Protein AF-A0A099F904-F1 (afdb_monomer)

Radius of gyration: 15.26 Å; Cα contacts (8 Å, |Δi|>4): 52; chains: 1; bounding box: 39×17×44 Å

Sequence (73 aa):
MPVAPARPAAGDSLEAAFLGEMLKLVMPVMSDGAFGGGAGESHFASFLVEGHADALARRLDLGLTQRMGVQDA

Secondary structure (DSSP, 8-state):
-PPPPPPPPHHHHHHHHHHHHHHHHHS----SSTT--HHHHHHHHHHHHHHHHHHHHTT----HHHHTT----

Solvent-accessible surface area (backbone atoms only — not comparable to full-atom values): 4513 Å² total; per-residue (Å²): 130,88,76,75,78,78,78,72,53,76,53,36,51,54,40,16,56,52,39,28,59,55,39,70,76,71,54,76,85,77,41,93,52,101,83,40,66,40,78,62,38,67,76,45,48,64,59,55,40,46,53,48,13,45,58,44,24,77,72,50,84,86,55,56,36,71,75,70,68,53,73,93,125

Foldseek 3Di:
DDDDPDDDFPQLVVQLVVQLVVCVVVPDQDADDPPHPHPVSVVCVSVVSSVVSSVCSVVDCPVVCVVVVPDRD

pLDDT: mean 81.52, std 13.1, range [43.59, 95.5]

Organism: NCBI:txid690417

Mean predicted aligned error: 7.79 Å

Structure (mmCIF, N/CA/C/O backbone):
data_AF-A0A099F904-F1
#
_entry.id   AF-A0A099F904-F1
#
loop_
_atom_site.group_PDB
_atom_site.id
_atom_site.type_symbol
_atom_site.label_atom_id
_atom_site.label_alt_id
_atom_site.label_comp_id
_atom_site.label_asym_id
_atom_site.label_entity_id
_atom_site.label_seq_id
_atom_site.pdbx_PDB_ins_code
_atom_site.Cartn_x
_atom_site.Cartn_y
_atom_site.Cartn_z
_atom_site.occupancy
_atom_site.B_iso_or_equiv
_atom_site.auth_seq_id
_atom_site.auth_comp_id
_atom_site.auth_asym_id
_atom_site.auth_atom_id
_atom_site.pdbx_PDB_model_num
ATOM 1 N N . MET A 1 1 ? -24.815 7.092 -14.139 1.00 43.59 1 MET A N 1
ATOM 2 C CA . MET A 1 1 ? -24.043 8.001 -13.262 1.00 43.59 1 MET A CA 1
ATOM 3 C C . MET A 1 1 ? -22.867 7.215 -12.710 1.00 43.59 1 MET A C 1
ATOM 5 O O . MET A 1 1 ? -23.102 6.067 -12.346 1.00 43.59 1 MET A O 1
ATOM 9 N N . PRO A 1 2 ? -21.635 7.749 -12.685 1.00 54.28 2 PRO A N 1
ATOM 10 C CA . PRO A 1 2 ? -20.549 7.070 -11.991 1.00 54.28 2 PRO A CA 1
ATOM 11 C C . PRO A 1 2 ? -20.887 7.051 -10.496 1.00 54.28 2 PRO A C 1
ATOM 13 O O . PRO A 1 2 ? -21.124 8.099 -9.899 1.00 54.28 2 PRO A O 1
ATOM 16 N N . VAL A 1 3 ? -20.989 5.857 -9.914 1.00 57.94 3 VAL A N 1
ATOM 17 C CA . VAL A 1 3 ? -21.072 5.707 -8.462 1.00 57.94 3 VAL A CA 1
ATOM 18 C C . VAL A 1 3 ? -19.693 6.060 -7.918 1.00 57.94 3 VAL A C 1
ATOM 20 O O . VAL A 1 3 ? -18.698 5.448 -8.305 1.00 57.94 3 VAL A O 1
ATOM 23 N N . ALA A 1 4 ? -19.607 7.109 -7.100 1.00 53.56 4 ALA A N 1
ATOM 24 C CA . ALA A 1 4 ? -18.370 7.397 -6.388 1.00 53.56 4 ALA A CA 1
ATOM 25 C C . ALA A 1 4 ? -18.018 6.154 -5.551 1.00 53.56 4 ALA A C 1
ATOM 27 O O . ALA A 1 4 ? -18.922 5.603 -4.913 1.00 53.56 4 ALA A O 1
ATOM 28 N N . PRO A 1 5 ? -16.763 5.672 -5.575 1.00 59.75 5 PRO A N 1
ATOM 29 C CA . PRO A 1 5 ? -16.396 4.519 -4.770 1.00 59.75 5 PRO A CA 1
ATOM 30 C C . PRO A 1 5 ? -16.705 4.821 -3.302 1.00 59.75 5 PRO A C 1
ATOM 32 O O . PRO A 1 5 ? -16.488 5.941 -2.829 1.00 59.75 5 PRO A O 1
ATOM 35 N N . ALA A 1 6 ? -17.257 3.834 -2.595 1.00 64.69 6 ALA A N 1
ATOM 36 C CA . ALA A 1 6 ? -17.458 3.946 -1.158 1.00 64.69 6 ALA A CA 1
ATOM 37 C C . ALA A 1 6 ? -16.113 4.290 -0.503 1.00 64.69 6 ALA A C 1
ATOM 39 O O . ALA A 1 6 ? -15.085 3.713 -0.862 1.00 64.69 6 ALA A O 1
ATOM 40 N N . ARG A 1 7 ? -16.115 5.259 0.421 1.00 62.09 7 ARG A N 1
ATOM 41 C CA . ARG A 1 7 ? -14.908 5.574 1.189 1.00 62.09 7 ARG A CA 1
ATOM 42 C C . ARG A 1 7 ? -14.481 4.309 1.950 1.00 62.09 7 ARG A C 1
ATOM 44 O O . ARG A 1 7 ? -15.362 3.675 2.535 1.00 62.09 7 ARG A O 1
ATOM 51 N N . PRO A 1 8 ? -13.189 3.940 1.916 1.00 67.19 8 PRO A N 1
ATOM 52 C CA . PRO A 1 8 ? -12.692 2.783 2.651 1.00 67.19 8 PRO A CA 1
ATOM 53 C C . PRO A 1 8 ? -12.998 2.940 4.141 1.00 67.19 8 PRO A C 1
ATOM 55 O O . PRO A 1 8 ? -13.055 4.067 4.650 1.00 67.19 8 PRO A O 1
ATOM 58 N N . ALA A 1 9 ? -13.212 1.823 4.837 1.00 77.00 9 ALA A N 1
ATOM 59 C CA . ALA A 1 9 ? -13.323 1.867 6.287 1.00 77.00 9 ALA A CA 1
ATOM 60 C C . ALA A 1 9 ? -12.017 2.418 6.893 1.00 77.00 9 ALA A C 1
ATOM 62 O O . ALA A 1 9 ? -10.949 2.372 6.272 1.00 77.00 9 ALA A O 1
ATOM 63 N N . ALA A 1 10 ? -12.091 2.958 8.112 1.00 75.69 10 ALA A N 1
ATOM 64 C CA . ALA A 1 10 ? -10.907 3.477 8.798 1.00 75.69 10 ALA A CA 1
ATOM 65 C C . ALA A 1 10 ? -9.818 2.393 8.941 1.00 75.69 10 ALA A C 1
ATOM 67 O O . ALA A 1 10 ? -8.641 2.675 8.712 1.00 75.69 10 ALA A O 1
ATOM 68 N N . GLY A 1 11 ? -10.222 1.145 9.212 1.00 81.81 11 GLY A N 1
ATOM 69 C CA . GLY A 1 11 ? -9.323 -0.011 9.223 1.00 81.81 11 GLY A CA 1
ATOM 70 C C . GLY A 1 11 ? -8.671 -0.299 7.875 1.00 81.81 11 GLY A C 1
ATOM 71 O O . GLY A 1 11 ? -7.445 -0.349 7.805 1.00 81.81 11 GLY A O 1
ATOM 72 N N . ASP A 1 12 ? -9.452 -0.355 6.795 1.00 86.88 12 ASP A N 1
ATOM 73 C CA . ASP A 1 12 ? -8.926 -0.561 5.438 1.00 86.88 12 ASP A CA 1
ATOM 74 C C . ASP A 1 12 ? -7.877 0.495 5.062 1.00 86.88 12 ASP A C 1
ATOM 76 O O . ASP A 1 12 ? -6.921 0.205 4.350 1.00 86.88 12 ASP A O 1
ATOM 80 N N . SER A 1 13 ? -8.032 1.728 5.553 1.00 90.12 13 SER A N 1
ATOM 81 C CA . SER A 1 13 ? -7.109 2.830 5.259 1.00 90.12 13 SER A CA 1
ATOM 82 C C . SER A 1 13 ? -5.754 2.647 5.954 1.00 90.12 13 SER A C 1
ATOM 84 O O . SER A 1 13 ? -4.707 2.889 5.350 1.00 90.12 13 SER A O 1
ATOM 86 N N . LEU A 1 14 ? -5.755 2.192 7.212 1.00 91.75 14 LEU A N 1
ATOM 87 C CA . LEU A 1 14 ? -4.532 1.856 7.948 1.00 91.75 14 LEU A CA 1
ATOM 88 C C . LEU A 1 14 ? -3.827 0.645 7.323 1.00 91.75 14 LEU A C 1
ATOM 90 O O . LEU A 1 14 ? -2.605 0.642 7.165 1.00 91.75 14 LEU A O 1
ATOM 94 N N . GLU A 1 15 ? -4.600 -0.368 6.939 1.00 94.62 15 GLU A N 1
ATOM 95 C CA . GLU A 1 15 ? -4.077 -1.574 6.301 1.00 94.62 15 GLU A CA 1
ATOM 96 C C . GLU A 1 15 ? -3.516 -1.291 4.910 1.00 94.62 15 GLU A C 1
ATOM 98 O O . GLU A 1 15 ? -2.429 -1.774 4.593 1.00 94.62 15 GLU A O 1
ATOM 103 N N . ALA A 1 16 ? -4.175 -0.446 4.115 1.00 95.25 16 ALA A N 1
ATOM 104 C CA . ALA A 1 16 ? -3.667 -0.003 2.820 1.00 95.25 16 ALA A CA 1
ATOM 105 C C . ALA A 1 16 ? -2.339 0.754 2.966 1.00 95.25 16 ALA A C 1
ATOM 107 O O . ALA A 1 16 ? -1.392 0.473 2.234 1.00 95.25 16 ALA A O 1
ATOM 108 N N . ALA A 1 17 ? -2.213 1.652 3.947 1.00 93.81 17 ALA A N 1
ATOM 109 C CA . ALA A 1 17 ? -0.955 2.356 4.194 1.00 93.81 17 ALA A CA 1
ATOM 110 C C . ALA A 1 17 ? 0.181 1.389 4.576 1.00 93.81 17 ALA A C 1
ATOM 112 O O . ALA A 1 17 ? 1.279 1.461 4.022 1.00 93.81 17 ALA A O 1
ATOM 113 N N . PHE A 1 18 ? -0.093 0.440 5.476 1.00 94.75 18 PHE A N 1
ATOM 114 C CA . PHE A 1 18 ? 0.877 -0.581 5.869 1.00 94.75 18 PHE A CA 1
ATOM 115 C C . PHE A 1 18 ? 1.297 -1.462 4.685 1.00 94.75 18 PHE A C 1
ATOM 117 O O . PHE A 1 18 ? 2.488 -1.651 4.432 1.00 94.75 18 PHE A O 1
ATOM 124 N N . LEU A 1 19 ? 0.324 -1.980 3.933 1.00 95.50 19 LEU A N 1
ATOM 125 C CA . LEU A 1 19 ? 0.569 -2.823 2.766 1.00 95.50 19 LEU A CA 1
ATOM 126 C C . LEU A 1 19 ? 1.315 -2.065 1.667 1.00 95.50 19 LEU A C 1
ATOM 128 O O . LEU A 1 19 ? 2.168 -2.660 1.017 1.00 95.50 19 LEU A O 1
ATOM 132 N N . GLY A 1 20 ? 1.060 -0.768 1.491 1.00 95.25 20 GLY A N 1
ATOM 133 C CA . GLY A 1 20 ? 1.798 0.085 0.562 1.00 95.25 20 GLY A CA 1
ATOM 134 C C . GLY A 1 20 ? 3.292 0.122 0.878 1.00 95.25 20 GLY A C 1
ATOM 135 O O . GLY A 1 20 ? 4.113 -0.077 -0.016 1.00 95.25 20 GLY A O 1
ATOM 136 N N . GLU A 1 21 ? 3.660 0.285 2.151 1.00 94.88 21 GLU A N 1
ATOM 137 C CA . GLU A 1 21 ? 5.067 0.234 2.569 1.00 94.88 21 GLU A CA 1
ATOM 138 C C . GLU A 1 21 ? 5.680 -1.157 2.386 1.00 94.88 21 GLU A C 1
ATOM 140 O O . GLU A 1 21 ? 6.808 -1.276 1.910 1.00 94.88 21 GLU A O 1
ATOM 145 N N . MET A 1 22 ? 4.939 -2.223 2.694 1.00 94.94 22 MET A N 1
ATOM 146 C CA . MET A 1 22 ? 5.430 -3.589 2.477 1.00 94.94 22 MET A CA 1
ATOM 147 C C . MET A 1 22 ? 5.639 -3.885 0.991 1.00 94.94 22 MET A C 1
ATOM 149 O O . MET A 1 22 ? 6.647 -4.480 0.610 1.00 94.94 22 MET A O 1
ATOM 153 N N . LEU A 1 23 ? 4.726 -3.428 0.135 1.00 93.62 23 LEU A N 1
ATOM 154 C CA . LEU A 1 23 ? 4.802 -3.614 -1.308 1.00 93.62 23 LEU A CA 1
ATOM 155 C C . LEU A 1 23 ? 5.983 -2.871 -1.927 1.00 93.62 23 LEU A C 1
ATOM 157 O O . LEU A 1 23 ? 6.601 -3.424 -2.825 1.00 93.62 23 LEU A O 1
ATOM 161 N N . LYS A 1 24 ? 6.384 -1.698 -1.423 1.00 89.81 24 LYS A N 1
ATOM 162 C CA . LYS A 1 24 ? 7.612 -1.022 -1.890 1.00 89.81 24 LYS A CA 1
ATOM 163 C C . LYS A 1 24 ? 8.875 -1.877 -1.721 1.00 89.81 24 LYS A C 1
ATOM 165 O O . LYS A 1 24 ? 9.829 -1.693 -2.468 1.00 89.81 24 LYS A O 1
ATOM 170 N N . LEU A 1 25 ? 8.891 -2.794 -0.750 1.00 89.31 25 LEU A N 1
ATOM 171 C CA . LEU A 1 25 ? 10.042 -3.657 -0.458 1.00 89.31 25 LEU A CA 1
ATOM 172 C C . LEU A 1 25 ? 10.077 -4.927 -1.314 1.00 89.31 25 LEU A C 1
ATOM 174 O O . LEU A 1 25 ? 11.154 -5.467 -1.560 1.00 89.31 25 LEU A O 1
ATOM 178 N N . VAL A 1 26 ? 8.910 -5.429 -1.724 1.00 88.12 26 VAL A N 1
ATOM 179 C CA . VAL A 1 26 ? 8.782 -6.733 -2.401 1.00 88.12 26 VAL A CA 1
ATOM 180 C C . VAL A 1 26 ? 8.338 -6.624 -3.854 1.00 88.12 26 VAL A C 1
ATOM 182 O O . VAL A 1 26 ? 8.533 -7.568 -4.618 1.00 88.12 26 VAL A O 1
ATOM 185 N N . MET A 1 27 ? 7.730 -5.504 -4.247 1.00 82.06 27 MET A N 1
ATOM 186 C CA . MET A 1 27 ? 7.305 -5.268 -5.618 1.00 82.06 27 MET A CA 1
ATOM 187 C C . MET A 1 27 ? 8.542 -4.900 -6.442 1.00 82.06 27 MET A C 1
ATOM 189 O O . MET A 1 27 ? 9.196 -3.896 -6.155 1.00 82.06 27 MET A O 1
ATOM 193 N N . PRO A 1 28 ? 8.896 -5.699 -7.459 1.00 71.44 28 PRO A N 1
ATOM 194 C CA . PRO A 1 28 ? 10.012 -5.360 -8.317 1.00 71.44 28 PRO A CA 1
ATOM 195 C C . PRO A 1 28 ? 9.681 -4.078 -9.082 1.00 71.44 28 PRO A C 1
ATOM 197 O O . PRO A 1 28 ? 8.624 -3.978 -9.706 1.00 71.44 28 PRO A O 1
ATOM 200 N N . VAL A 1 29 ? 10.600 -3.111 -9.064 1.00 68.06 29 VAL A N 1
ATOM 201 C CA . VAL A 1 29 ? 10.568 -1.985 -10.000 1.00 68.06 29 VAL A CA 1
ATOM 202 C C . VAL A 1 29 ? 10.885 -2.567 -11.376 1.00 68.06 29 VAL A C 1
ATOM 204 O O . VAL A 1 29 ? 12.043 -2.768 -11.735 1.00 68.06 29 VAL A O 1
ATOM 207 N N . MET A 1 30 ? 9.850 -2.960 -12.114 1.00 68.56 30 MET A N 1
ATOM 208 C CA . MET A 1 30 ? 10.001 -3.396 -13.497 1.00 68.56 30 MET A CA 1
ATOM 209 C C . MET A 1 30 ? 10.407 -2.177 -14.320 1.00 68.56 30 MET A C 1
ATOM 211 O O . MET A 1 30 ? 9.692 -1.183 -14.282 1.00 68.56 30 MET A O 1
ATOM 215 N N . SER A 1 31 ? 11.553 -2.221 -15.013 1.00 62.47 31 SER A N 1
ATOM 216 C CA . SER A 1 31 ? 11.853 -1.242 -16.078 1.00 62.47 31 SER A CA 1
ATOM 217 C C . SER A 1 31 ? 13.080 -1.498 -16.964 1.00 62.47 31 SER A C 1
ATOM 219 O O . SER A 1 31 ? 13.230 -0.779 -17.945 1.00 62.47 31 SER A O 1
ATOM 221 N N . ASP A 1 32 ? 13.917 -2.518 -16.741 1.00 64.12 32 ASP A N 1
ATOM 222 C CA . ASP A 1 32 ? 15.167 -2.632 -17.531 1.00 64.12 32 ASP A CA 1
ATOM 223 C C . ASP A 1 32 ? 15.096 -3.576 -18.753 1.00 6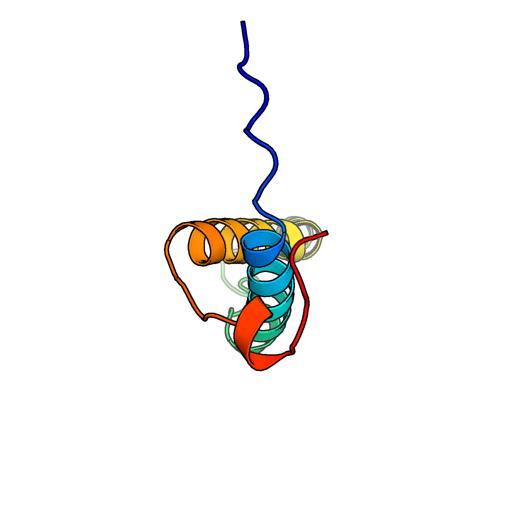4.12 32 ASP A C 1
ATOM 225 O O . ASP A 1 32 ? 16.097 -3.819 -19.428 1.00 64.12 32 ASP A O 1
ATOM 229 N N . GLY A 1 33 ? 13.921 -4.130 -19.067 1.00 72.44 33 GLY A N 1
ATOM 230 C CA . GLY A 1 33 ? 13.732 -5.055 -20.193 1.00 72.44 33 GLY A CA 1
ATOM 231 C C . GLY A 1 33 ? 13.240 -4.385 -21.480 1.00 72.44 33 GLY A C 1
ATOM 232 O O . GLY A 1 33 ? 12.634 -3.320 -21.449 1.00 72.44 33 GLY A O 1
ATOM 233 N N . ALA A 1 34 ? 13.384 -5.071 -22.621 1.00 80.62 34 ALA A N 1
ATOM 234 C CA . ALA A 1 34 ? 12.881 -4.618 -23.931 1.00 80.62 34 ALA A CA 1
ATOM 235 C C . ALA A 1 34 ? 11.351 -4.385 -23.998 1.00 80.62 34 ALA A C 1
ATOM 237 O O . ALA A 1 34 ? 10.857 -3.828 -24.975 1.00 80.62 34 ALA A O 1
ATOM 238 N N . PHE A 1 35 ? 10.613 -4.813 -22.968 1.00 76.19 35 PHE A N 1
ATOM 239 C CA . PHE A 1 35 ? 9.166 -4.632 -22.809 1.00 76.19 35 PHE A CA 1
ATOM 240 C C . PHE A 1 35 ? 8.796 -3.722 -21.619 1.00 76.19 35 PHE A C 1
ATOM 242 O O . PHE A 1 35 ? 7.629 -3.675 -21.241 1.00 76.19 35 PHE A O 1
ATOM 249 N N . GLY A 1 36 ? 9.768 -3.035 -21.007 1.00 78.31 36 GLY A N 1
ATOM 250 C CA . GLY A 1 36 ? 9.525 -2.071 -19.931 1.00 78.31 36 GLY A CA 1
ATOM 251 C C . GLY A 1 36 ? 8.965 -0.749 -20.460 1.00 78.31 36 GLY A C 1
ATOM 252 O O . GLY A 1 36 ? 9.279 -0.325 -21.573 1.00 78.31 36 GLY A O 1
ATOM 253 N N . GLY A 1 37 ? 8.148 -0.072 -19.656 1.00 78.88 37 GLY A N 1
ATOM 254 C CA . GLY A 1 37 ? 7.574 1.239 -19.969 1.00 78.88 37 GLY A CA 1
ATOM 255 C C . GLY A 1 37 ? 8.557 2.407 -19.797 1.00 78.88 37 GLY A C 1
ATOM 256 O O . GLY A 1 37 ? 8.191 3.561 -20.038 1.00 78.88 37 GLY A O 1
ATOM 257 N N . GLY A 1 38 ? 9.805 2.124 -19.411 1.00 81.06 38 GLY A N 1
ATOM 258 C CA . GLY A 1 38 ? 10.900 3.087 -19.320 1.00 81.06 38 GLY A CA 1
ATOM 259 C C . GLY A 1 38 ? 10.632 4.197 -18.303 1.00 81.06 38 GLY A C 1
ATOM 260 O O . GLY A 1 38 ? 9.941 4.004 -17.309 1.00 81.06 38 GLY A O 1
ATOM 261 N N . ALA A 1 39 ? 11.149 5.403 -18.563 1.00 79.44 39 ALA A N 1
ATOM 262 C CA . ALA A 1 39 ? 11.022 6.534 -17.635 1.00 79.44 39 ALA A CA 1
ATOM 263 C C . ALA A 1 39 ? 9.564 6.875 -17.259 1.00 79.44 39 ALA A C 1
ATOM 265 O O . ALA A 1 39 ? 9.309 7.352 -16.154 1.00 79.44 39 ALA A O 1
ATOM 266 N N . GLY A 1 40 ? 8.606 6.607 -18.155 1.00 80.19 40 GLY A N 1
ATOM 267 C CA . GLY A 1 40 ? 7.184 6.793 -17.872 1.00 80.19 40 GLY A CA 1
ATOM 268 C C . GLY A 1 40 ? 6.668 5.834 -16.798 1.00 80.19 40 GLY A C 1
ATOM 269 O O . GLY A 1 40 ? 5.954 6.263 -15.899 1.00 80.19 40 GLY A O 1
ATOM 270 N N . GLU A 1 41 ? 7.064 4.562 -16.841 1.00 82.00 41 GLU A N 1
ATOM 271 C CA . GLU A 1 41 ? 6.670 3.556 -15.845 1.00 82.00 41 GLU A CA 1
ATOM 272 C C . GLU A 1 41 ? 7.174 3.925 -14.446 1.00 82.00 41 GLU A C 1
ATOM 274 O O . GLU A 1 41 ? 6.393 3.921 -13.494 1.00 82.00 41 GLU A O 1
ATOM 279 N N . SER A 1 42 ? 8.428 4.370 -14.325 1.00 80.12 42 SER A N 1
ATOM 280 C CA . SER A 1 42 ? 9.004 4.821 -13.050 1.00 80.12 4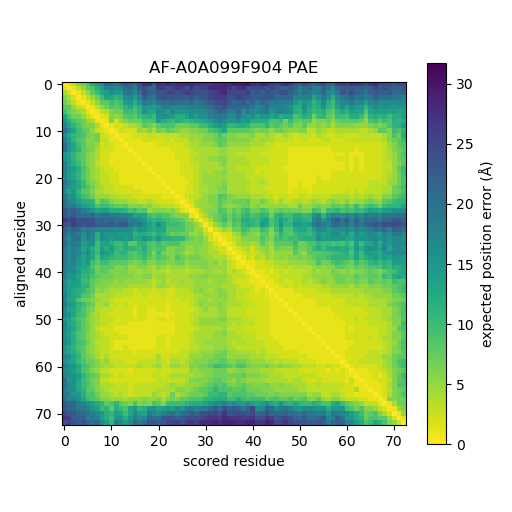2 SER A CA 1
ATOM 281 C C . SER A 1 42 ? 8.219 5.963 -12.403 1.00 80.12 42 SER A C 1
ATOM 283 O O . SER A 1 42 ? 8.117 6.028 -11.180 1.00 80.12 42 SER A O 1
ATOM 285 N N . HIS A 1 43 ? 7.637 6.860 -13.206 1.00 82.62 43 HIS A N 1
ATOM 286 C CA . HIS A 1 43 ? 6.837 7.978 -12.698 1.00 82.62 43 HIS A CA 1
ATOM 287 C C . HIS A 1 43 ? 5.468 7.532 -12.156 1.00 82.62 43 HIS A C 1
ATOM 289 O O . HIS A 1 43 ? 4.889 8.229 -11.324 1.00 82.62 43 HIS A O 1
ATOM 295 N N . PHE A 1 44 ? 4.954 6.379 -12.598 1.00 84.62 44 PHE A N 1
ATOM 296 C CA . PHE A 1 44 ? 3.649 5.845 -12.194 1.00 84.62 44 PHE A CA 1
ATOM 297 C C . PHE A 1 44 ? 3.733 4.583 -11.324 1.00 84.62 44 PHE A C 1
ATOM 299 O O . PHE A 1 44 ? 2.699 4.088 -10.878 1.00 84.62 44 PHE A O 1
ATOM 306 N N . ALA A 1 45 ? 4.933 4.086 -11.015 1.00 83.44 45 ALA A N 1
ATOM 307 C CA . ALA A 1 45 ? 5.131 2.897 -10.186 1.00 83.44 45 ALA A CA 1
ATOM 308 C C . ALA A 1 45 ? 4.418 2.997 -8.823 1.00 83.44 45 ALA A C 1
ATOM 310 O O . ALA A 1 45 ? 3.791 2.035 -8.377 1.00 83.44 45 ALA A O 1
ATOM 311 N N . SER A 1 46 ? 4.416 4.181 -8.201 1.00 86.94 46 SER A N 1
ATOM 312 C CA . SER A 1 46 ? 3.713 4.422 -6.932 1.00 86.94 46 SER A CA 1
ATOM 313 C C . SER A 1 46 ? 2.204 4.178 -7.026 1.00 86.94 46 SER A C 1
ATOM 315 O O . SER A 1 46 ? 1.623 3.620 -6.102 1.00 86.94 46 SER A O 1
ATOM 317 N N . PHE A 1 47 ? 1.573 4.509 -8.157 1.00 90.31 47 PHE A N 1
ATOM 318 C CA . PHE A 1 47 ? 0.134 4.302 -8.354 1.00 90.31 47 PHE A CA 1
ATOM 319 C C . PHE A 1 47 ? -0.220 2.812 -8.408 1.00 90.31 47 PHE A C 1
ATOM 321 O O . PHE A 1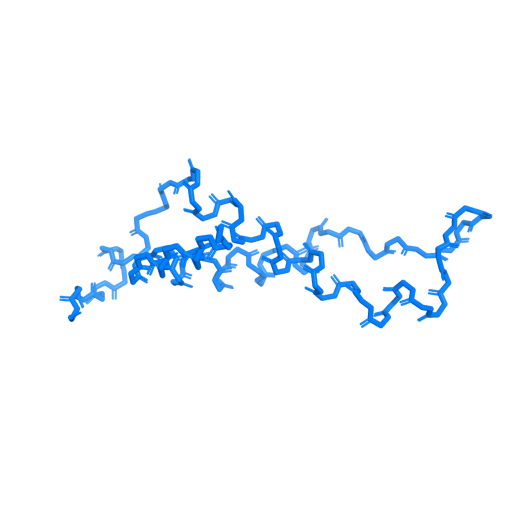 47 ? -1.272 2.403 -7.918 1.00 90.31 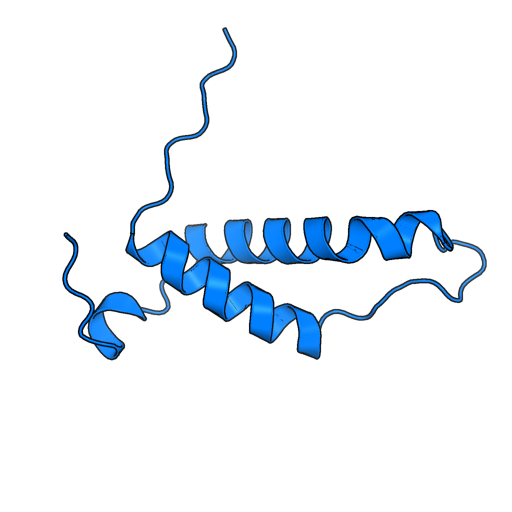47 PHE A O 1
ATOM 328 N N . LEU A 1 48 ? 0.656 1.985 -8.991 1.00 89.19 48 LEU A N 1
ATOM 329 C CA . LEU A 1 48 ? 0.474 0.532 -9.009 1.00 89.19 48 LEU A CA 1
ATOM 330 C C . LEU A 1 48 ? 0.599 -0.061 -7.605 1.00 89.19 48 LEU A C 1
ATOM 332 O O . LEU A 1 48 ? -0.216 -0.906 -7.230 1.00 89.19 48 LEU A O 1
ATOM 336 N N . VAL A 1 49 ? 1.579 0.410 -6.829 1.00 92.00 49 VAL A N 1
ATOM 337 C CA . VAL A 1 49 ? 1.768 0.018 -5.426 1.00 92.00 49 VAL A CA 1
ATOM 338 C C . VAL A 1 49 ? 0.539 0.377 -4.595 1.00 92.00 49 VAL A C 1
ATOM 340 O O . VAL A 1 49 ? -0.021 -0.498 -3.937 1.00 92.00 49 VAL A O 1
ATOM 343 N N . GLU A 1 50 ? 0.086 1.629 -4.662 1.00 93.38 50 GLU A N 1
ATOM 344 C CA . GLU A 1 50 ? -1.092 2.117 -3.936 1.00 93.38 50 GLU A CA 1
ATOM 345 C C . GLU A 1 50 ? -2.349 1.340 -4.333 1.00 93.38 50 GLU A C 1
ATOM 347 O O . GLU A 1 50 ? -3.057 0.829 -3.469 1.00 93.38 50 GLU A O 1
ATOM 352 N N . GLY A 1 51 ? -2.586 1.147 -5.633 1.00 93.00 51 GLY A N 1
ATOM 353 C CA . GLY A 1 51 ? -3.735 0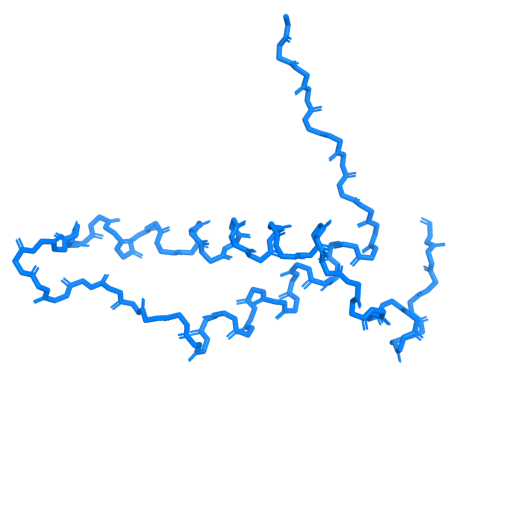.388 -6.125 1.00 93.00 51 GLY A CA 1
ATOM 354 C C . GLY A 1 51 ? -3.744 -1.075 -5.667 1.00 93.00 51 GLY A C 1
ATOM 355 O O . GLY A 1 51 ? -4.809 -1.617 -5.353 1.00 93.00 51 GLY A O 1
ATOM 356 N N . HIS A 1 52 ? -2.576 -1.725 -5.600 1.00 93.31 52 HIS A N 1
ATOM 357 C CA . HIS A 1 52 ? -2.456 -3.074 -5.041 1.00 93.31 52 HIS A CA 1
ATOM 358 C C . HIS A 1 52 ? -2.698 -3.094 -3.535 1.00 93.31 52 HIS A C 1
ATOM 360 O O . HIS A 1 52 ? -3.435 -3.960 -3.064 1.00 93.31 52 HIS A O 1
ATOM 366 N N . ALA A 1 53 ? -2.117 -2.152 -2.793 1.00 95.38 53 ALA A N 1
ATOM 367 C CA . ALA A 1 53 ? -2.297 -2.049 -1.350 1.00 95.38 53 ALA A CA 1
ATOM 368 C C . ALA A 1 53 ? -3.780 -1.896 -0.987 1.00 95.38 53 ALA A C 1
ATOM 370 O O . ALA A 1 53 ? -4.304 -2.654 -0.176 1.00 95.38 53 ALA A O 1
ATOM 371 N N . ASP A 1 54 ? -4.476 -1.009 -1.691 1.00 93.94 54 ASP A N 1
ATOM 372 C CA . ASP A 1 54 ? -5.915 -0.787 -1.592 1.00 93.94 54 ASP A CA 1
ATOM 373 C C . ASP A 1 54 ? -6.735 -2.049 -1.890 1.00 93.94 54 ASP A C 1
ATOM 375 O O . ASP A 1 54 ? -7.694 -2.385 -1.193 1.00 93.94 54 ASP A O 1
ATOM 379 N N . ALA A 1 55 ? -6.395 -2.751 -2.974 1.00 93.81 55 ALA A N 1
ATOM 380 C CA . ALA A 1 55 ? -7.101 -3.964 -3.369 1.00 93.81 55 ALA A CA 1
ATOM 381 C C . ALA A 1 55 ? -6.890 -5.109 -2.373 1.00 93.81 55 ALA A C 1
ATOM 383 O O . ALA A 1 55 ? -7.798 -5.922 -2.189 1.00 93.81 55 ALA A O 1
ATOM 384 N N . LEU A 1 56 ? -5.711 -5.176 -1.753 1.00 93.75 56 LEU A N 1
ATOM 385 C CA . LEU A 1 56 ? -5.384 -6.143 -0.715 1.00 93.75 56 LEU A CA 1
ATOM 386 C C . LEU A 1 56 ? -6.076 -5.797 0.604 1.00 93.75 56 LEU A C 1
ATOM 388 O O . LEU A 1 56 ? -6.717 -6.678 1.160 1.00 93.75 56 LEU A O 1
ATOM 392 N N . ALA A 1 57 ? -6.040 -4.543 1.054 1.00 94.06 57 ALA A N 1
ATOM 393 C CA . ALA A 1 57 ? -6.694 -4.102 2.288 1.00 94.06 57 ALA A CA 1
ATOM 394 C C . ALA A 1 57 ? -8.211 -4.348 2.281 1.00 94.06 57 ALA A C 1
ATOM 396 O O . ALA A 1 57 ? -8.789 -4.705 3.291 1.00 94.06 57 ALA A O 1
ATOM 397 N N . ARG A 1 58 ? -8.870 -4.249 1.118 1.00 90.75 58 ARG A N 1
ATOM 398 C CA . ARG A 1 58 ? -10.305 -4.578 0.988 1.00 90.75 58 ARG A CA 1
ATOM 399 C C . ARG A 1 58 ? -10.622 -6.077 1.015 1.00 90.75 58 ARG A C 1
ATOM 401 O O . ARG A 1 58 ? -11.791 -6.454 1.059 1.00 90.75 58 ARG A O 1
ATOM 408 N N . ARG A 1 59 ? -9.617 -6.938 0.838 1.00 91.50 59 ARG A N 1
ATOM 409 C CA . ARG A 1 59 ? -9.776 -8.401 0.710 1.00 91.50 59 ARG A CA 1
ATOM 410 C C . ARG A 1 59 ? -9.192 -9.169 1.883 1.00 91.50 59 ARG A C 1
ATOM 412 O O . ARG A 1 59 ? -9.597 -10.304 2.118 1.00 91.50 59 ARG A O 1
ATOM 419 N N . LEU A 1 60 ? -8.202 -8.588 2.539 1.00 88.38 60 LEU A N 1
ATOM 420 C CA . LEU A 1 60 ? -7.545 -9.115 3.716 1.00 88.38 60 LEU A CA 1
ATOM 421 C C . LEU A 1 60 ? -8.109 -8.404 4.940 1.00 88.38 60 LEU A C 1
ATOM 423 O O . LEU A 1 60 ? -8.548 -7.268 4.849 1.00 88.38 60 LEU A O 1
ATOM 427 N N . ASP A 1 61 ? -8.081 -9.096 6.067 1.00 89.81 61 ASP A N 1
ATOM 428 C CA . ASP A 1 61 ? -8.312 -8.500 7.377 1.00 89.81 61 ASP A CA 1
ATOM 429 C C . ASP A 1 61 ? -7.057 -8.787 8.198 1.00 89.81 61 ASP A C 1
ATOM 431 O O . ASP A 1 61 ? -6.815 -9.922 8.631 1.00 89.81 61 ASP A O 1
ATOM 435 N N . LEU A 1 62 ? -6.178 -7.790 8.301 1.00 91.25 62 LEU A N 1
ATOM 436 C CA . LEU A 1 62 ? -4.950 -7.900 9.090 1.00 91.25 62 LEU A CA 1
ATOM 437 C C . LEU A 1 6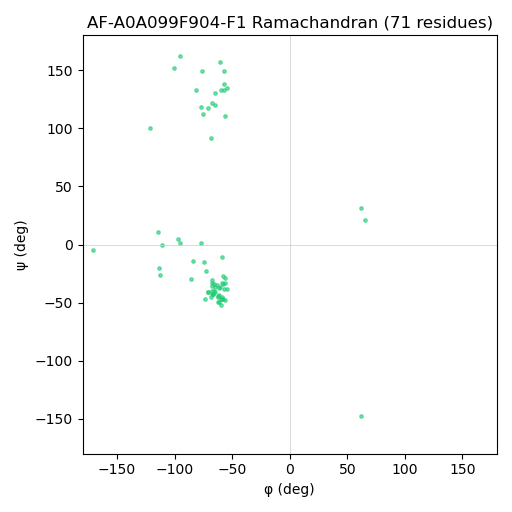2 ? -5.207 -7.584 10.572 1.00 91.25 62 LEU A C 1
ATOM 439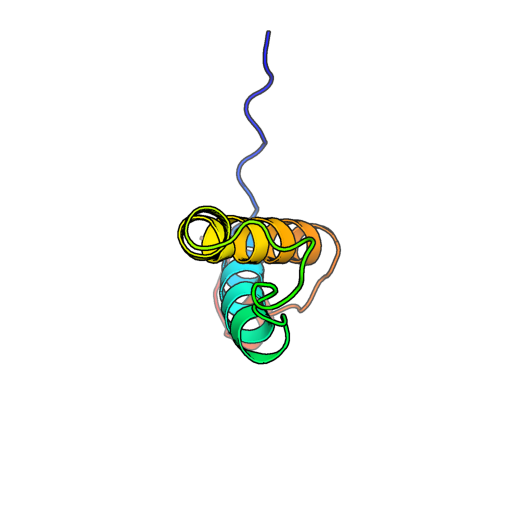 O O . LEU A 1 62 ? -4.372 -7.900 11.433 1.00 91.25 62 LEU A O 1
ATOM 443 N N . GLY A 1 63 ? -6.358 -6.987 10.879 1.00 91.12 63 GLY A N 1
ATOM 444 C CA . GLY A 1 63 ? -6.767 -6.540 12.199 1.00 91.12 63 GLY A CA 1
ATOM 445 C C . GLY A 1 63 ? -5.842 -5.468 12.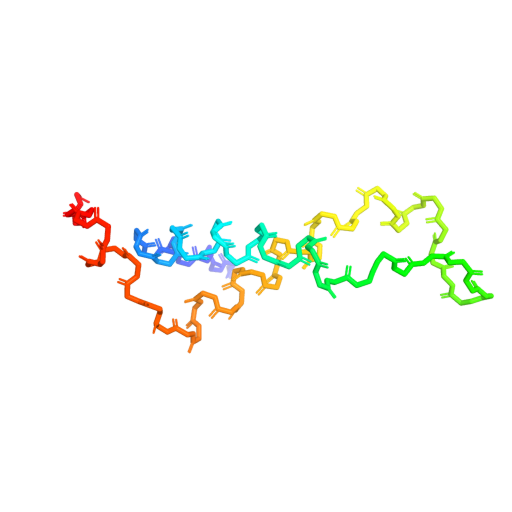774 1.00 91.12 63 GLY A C 1
ATOM 446 O O . GLY A 1 63 ? -5.591 -5.449 13.986 1.00 91.12 63 GLY A O 1
ATOM 447 N N . LEU A 1 64 ? -5.244 -4.618 11.928 1.00 90.94 64 LEU A N 1
ATOM 448 C CA . LEU A 1 64 ? -4.235 -3.651 12.391 1.00 90.94 64 LEU A CA 1
ATOM 449 C C . LEU A 1 64 ? -4.831 -2.617 13.342 1.00 90.94 64 LEU A C 1
ATOM 451 O O . LEU A 1 64 ? -4.196 -2.273 14.337 1.00 90.94 64 LEU A O 1
ATOM 455 N N . THR A 1 65 ? -6.068 -2.195 13.098 1.00 88.25 65 THR A N 1
ATOM 456 C CA . THR A 1 65 ? -6.809 -1.273 13.966 1.00 88.25 65 THR A CA 1
ATOM 457 C C . THR A 1 65 ? -6.898 -1.803 15.397 1.00 88.25 65 THR A C 1
ATOM 459 O O . THR A 1 65 ? -6.532 -1.102 16.342 1.00 88.25 65 THR A O 1
ATOM 462 N N . 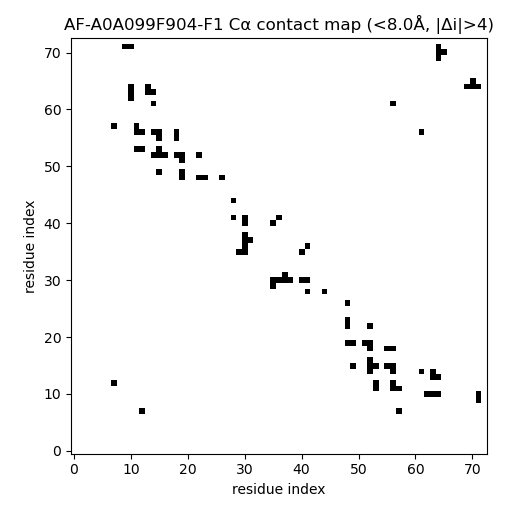GLN A 1 66 ? -7.263 -3.081 15.571 1.00 88.62 66 GLN A N 1
ATOM 463 C CA . GLN A 1 66 ? -7.362 -3.690 16.901 1.00 88.62 66 GLN A CA 1
ATOM 464 C C . GLN A 1 66 ? -5.982 -3.911 17.530 1.00 88.62 66 GLN A C 1
ATOM 466 O O . GLN A 1 66 ? -5.797 -3.655 18.719 1.00 88.62 66 GLN A O 1
ATOM 471 N N . ARG A 1 67 ? -4.994 -4.352 16.742 1.00 88.56 67 ARG A N 1
ATOM 472 C CA . ARG A 1 67 ? -3.624 -4.611 17.225 1.00 88.56 67 ARG A CA 1
ATOM 473 C C . ARG A 1 67 ? -2.891 -3.340 17.647 1.00 88.56 67 ARG A C 1
ATOM 475 O O . ARG A 1 67 ? -2.052 -3.398 18.541 1.00 88.56 67 ARG A O 1
ATOM 482 N N . MET A 1 68 ? -3.198 -2.213 17.014 1.00 84.62 68 MET A N 1
ATOM 483 C CA . MET A 1 68 ? -2.587 -0.915 17.298 1.00 84.62 68 MET A CA 1
ATOM 484 C C . MET A 1 68 ? -3.404 -0.057 18.273 1.00 84.62 68 MET A C 1
ATOM 486 O O . MET A 1 68 ? -2.994 1.059 18.582 1.00 84.62 68 MET A O 1
ATOM 490 N N . GLY A 1 69 ? -4.539 -0.556 18.774 1.00 77.94 69 GLY A N 1
ATOM 491 C CA . GLY A 1 69 ? -5.398 0.186 19.701 1.00 77.94 69 GLY A CA 1
ATOM 492 C C . GLY A 1 69 ? -6.030 1.437 19.085 1.00 77.94 69 GLY A C 1
ATOM 493 O O . GLY A 1 69 ? -6.426 2.346 19.816 1.00 77.94 69 GLY A O 1
ATOM 494 N N . VAL A 1 70 ? -6.115 1.497 17.755 1.00 69.31 70 VAL A N 1
ATOM 495 C CA . VAL A 1 70 ? -6.814 2.564 17.042 1.00 69.31 70 VAL A CA 1
ATOM 496 C C . VAL A 1 70 ? -8.303 2.274 17.210 1.00 69.31 70 VAL A C 1
ATOM 498 O O . VAL A 1 70 ? -8.788 1.246 16.759 1.00 69.31 70 VAL A O 1
ATOM 501 N N . GLN A 1 71 ? -9.023 3.117 17.946 1.00 59.72 71 GLN A N 1
ATOM 502 C CA . GLN A 1 71 ? -10.477 2.997 18.063 1.00 59.72 71 GLN A CA 1
ATOM 503 C C . GLN A 1 71 ? -11.103 3.648 16.830 1.00 59.72 71 GLN A C 1
ATOM 505 O O . GLN A 1 71 ? -10.692 4.749 16.463 1.00 59.72 71 GLN A O 1
ATOM 510 N N . ASP A 1 72 ? -12.057 2.964 16.193 1.00 56.94 72 ASP A N 1
ATOM 511 C CA . ASP A 1 72 ? -12.845 3.528 15.096 1.00 56.94 72 ASP A CA 1
ATOM 512 C C . ASP A 1 72 ? -13.520 4.817 15.594 1.00 56.94 72 ASP A C 1
ATOM 514 O O . ASP A 1 72 ? -14.369 4.778 16.488 1.00 56.94 72 ASP A O 1
ATOM 518 N N . ALA A 1 73 ? -13.063 5.956 15.073 1.00 51.16 73 ALA A N 1
ATOM 519 C CA . ALA A 1 73 ? -13.614 7.279 15.354 1.00 51.16 73 ALA A CA 1
ATOM 520 C C . ALA A 1 73 ? -14.772 7.604 14.404 1.00 51.16 73 ALA A C 1
ATOM 522 O O . ALA A 1 73 ? -14.664 7.263 13.202 1.00 51.16 73 ALA A O 1
#

Nearest PDB structures (foldseek):
  7bin-assembly1_G  TM=3.206E-01  e=7.594E+00  Salmonella enterica subsp. enterica serovar Typhi